Protein AF-A0A1J5P743-F1 (afdb_monomer_lite)

Radius of gyration: 12.79 Å; chains: 1; bounding box: 33×20×39 Å

Organi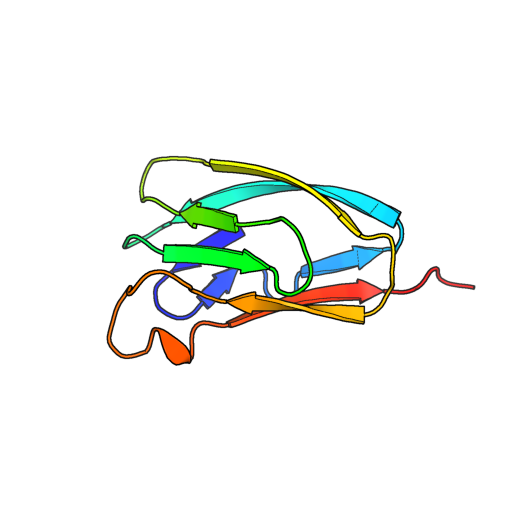sm: NCBI:txid410659

Foldseek 3Di:
DEDDVLEDPPFAAEDEAFDKDKDWAAYPPAKWWWDWPPDPDTDIHYHPDIDIDIDTRNDFDKIKTATPDDGDDCRRNRIGIYGHDYPDD

InterPro domains:
  IPR001505 Copper centre Cu(A) [PS00078] (30-78)
  IPR002429 Cytochrome c oxidase subunit II-like C-terminal [PF00116] (12-78)
  IPR002429 Cytochrome c oxidase subunit II-like C-terminal [PS50857] (1-89)
  IPR008972 Cupredoxin [G3DSA:2.60.40.420] (1-84)
  IPR008972 Cupredoxin [SSF49503] (5-84)
  IPR051403 NosZ/Cytochrome c oxidase subunit 2 [PTHR42838] (1-86)

Sequence (89 aa):
MLGRIWSWTPSPLKLPEGSTVNFYVTSADVLHGFEVQGTTINVTAIPGIVGKVTYTFAKPGVYHIICNEYCGIGHQAMLGEIDITGAKS

pLDDT: mean 94.39, std 7.94, range [50.47, 98.38]

Structure (mmCIF, N/CA/C/O backbone):
data_AF-A0A1J5P743-F1
#
_entry.id   AF-A0A1J5P743-F1
#
loop_
_atom_site.group_PDB
_atom_site.id
_atom_site.type_symbol
_atom_site.label_atom_id
_atom_site.label_alt_id
_atom_site.label_comp_id
_atom_site.label_asym_id
_atom_site.label_entity_id
_atom_site.label_seq_id
_atom_site.pdbx_PDB_ins_code
_atom_site.Cartn_x
_atom_site.Cartn_y
_atom_site.Cartn_z
_atom_site.occupancy
_atom_site.B_iso_or_equiv
_atom_site.auth_seq_id
_atom_site.auth_comp_id
_atom_site.auth_asym_id
_atom_site.auth_atom_id
_atom_site.pdbx_PDB_model_num
ATOM 1 N N . MET A 1 1 ? 5.204 -3.414 1.829 1.00 96.94 1 MET A N 1
ATOM 2 C CA . MET A 1 1 ? 4.683 -3.826 0.516 1.00 96.94 1 MET A CA 1
ATOM 3 C C . MET A 1 1 ? 5.812 -3.760 -0.481 1.00 96.94 1 MET A C 1
ATOM 5 O O . MET A 1 1 ? 6.499 -2.745 -0.540 1.00 96.94 1 MET A O 1
ATOM 9 N N . LEU A 1 2 ? 6.027 -4.843 -1.216 1.00 97.62 2 LEU A N 1
ATOM 10 C CA . LEU A 1 2 ? 6.990 -4.878 -2.309 1.00 97.62 2 LEU A CA 1
ATOM 11 C C . LEU A 1 2 ? 6.228 -4.894 -3.631 1.00 97.62 2 LEU A C 1
ATOM 13 O O . LEU A 1 2 ? 5.390 -5.776 -3.830 1.00 97.62 2 LEU A O 1
ATOM 17 N N . GLY A 1 3 ? 6.514 -3.917 -4.487 1.00 96.75 3 GLY A N 1
ATOM 18 C CA . GLY A 1 3 ? 6.033 -3.873 -5.861 1.00 96.75 3 GLY A CA 1
ATOM 19 C C . GLY A 1 3 ? 6.958 -4.661 -6.777 1.00 96.75 3 GLY A C 1
ATOM 20 O O . GLY A 1 3 ? 8.184 -4.537 -6.700 1.00 96.75 3 GLY A O 1
ATOM 21 N N . ARG A 1 4 ? 6.357 -5.483 -7.626 1.00 95.25 4 ARG A N 1
ATOM 22 C CA . ARG A 1 4 ? 6.970 -6.074 -8.813 1.00 95.25 4 ARG A CA 1
ATOM 23 C C . ARG A 1 4 ? 6.008 -5.881 -9.967 1.00 95.25 4 ARG A C 1
ATOM 25 O O . ARG A 1 4 ? 4.818 -5.662 -9.744 1.00 95.25 4 ARG A O 1
ATOM 32 N N . ILE A 1 5 ? 6.496 -6.000 -11.190 1.00 92.75 5 ILE A N 1
ATOM 33 C CA . ILE A 1 5 ? 5.663 -5.981 -12.385 1.00 92.75 5 ILE A CA 1
ATOM 34 C C . ILE A 1 5 ? 4.434 -6.886 -12.170 1.00 92.75 5 ILE A C 1
ATOM 36 O O . ILE A 1 5 ? 4.543 -8.081 -11.888 1.00 92.75 5 ILE A O 1
ATOM 40 N N . TRP A 1 6 ? 3.263 -6.244 -12.233 1.00 90.88 6 TRP A N 1
ATOM 41 C CA . TRP A 1 6 ? 1.923 -6.828 -12.114 1.00 90.88 6 TRP A CA 1
ATOM 42 C C . TRP A 1 6 ? 1.535 -7.410 -10.750 1.00 90.88 6 TRP A C 1
ATOM 44 O O . TRP A 1 6 ? 0.500 -8.064 -10.660 1.00 90.88 6 TRP A O 1
ATOM 54 N N . SER A 1 7 ? 2.299 -7.177 -9.677 1.00 95.06 7 SER A N 1
ATOM 55 C CA . SER A 1 7 ? 1.952 -7.739 -8.366 1.00 95.06 7 SER A CA 1
ATOM 56 C C . SER A 1 7 ? 2.424 -6.923 -7.162 1.00 95.06 7 SER A C 1
ATOM 58 O O . SER A 1 7 ? 3.488 -6.301 -7.158 1.00 95.06 7 SER A O 1
ATOM 60 N N . TRP A 1 8 ? 1.635 -7.001 -6.089 1.00 96.75 8 TRP A N 1
ATOM 61 C CA . TRP A 1 8 ? 1.999 -6.533 -4.755 1.00 96.75 8 TRP A CA 1
ATOM 62 C C . TRP A 1 8 ? 2.190 -7.718 -3.816 1.00 96.75 8 TRP A C 1
ATOM 64 O O . TRP A 1 8 ? 1.424 -8.678 -3.847 1.00 96.75 8 TRP A O 1
ATOM 74 N N . THR A 1 9 ? 3.210 -7.660 -2.960 1.00 97.00 9 THR A N 1
ATOM 75 C CA . THR A 1 9 ? 3.448 -8.687 -1.935 1.00 97.00 9 THR A CA 1
ATOM 76 C C . THR A 1 9 ? 3.527 -8.071 -0.532 1.00 97.00 9 THR A C 1
ATOM 78 O O . THR A 1 9 ? 4.253 -7.081 -0.341 1.00 97.00 9 THR A O 1
ATOM 81 N N . PRO A 1 10 ? 2.852 -8.668 0.471 1.00 96.06 10 PRO A N 1
ATOM 82 C CA . PRO A 1 10 ? 1.859 -9.752 0.351 1.00 96.06 10 PRO A CA 1
ATOM 83 C C . PRO A 1 10 ? 0.548 -9.288 -0.314 1.0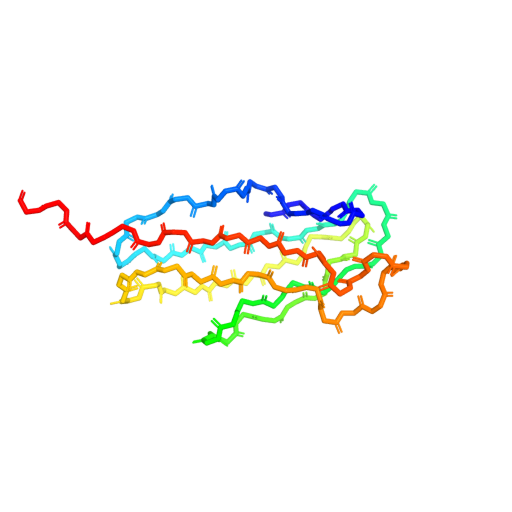0 96.06 10 PRO A C 1
ATOM 85 O O . PRO A 1 10 ? 0.226 -8.107 -0.259 1.00 96.06 10 PRO A O 1
ATOM 88 N N . SER A 1 11 ? -0.204 -10.214 -0.919 1.00 94.44 11 SER A N 1
ATOM 89 C CA . SER A 1 11 ? -1.574 -9.986 -1.403 1.00 94.44 11 SER A CA 1
ATOM 90 C C . SER A 1 11 ? -2.360 -11.315 -1.416 1.00 94.44 11 SER A C 1
ATOM 92 O O . SER A 1 11 ? -1.913 -12.244 -2.092 1.00 94.44 11 SER A O 1
ATOM 94 N N . PRO A 1 12 ? -3.485 -11.446 -0.682 1.00 95.25 12 PRO A N 1
ATOM 95 C CA . PRO A 1 12 ? -4.064 -10.428 0.192 1.00 95.25 12 PRO A CA 1
ATOM 96 C C . PRO A 1 12 ? -3.235 -10.214 1.471 1.00 95.25 12 PRO A C 1
ATOM 98 O O . PRO A 1 12 ? -2.725 -11.161 2.074 1.00 95.25 12 PRO A O 1
ATOM 101 N N . LEU A 1 13 ? -3.125 -8.962 1.916 1.00 96.75 13 LEU A N 1
ATOM 102 C CA . LEU A 1 13 ? -2.657 -8.607 3.256 1.00 96.75 13 LEU A CA 1
ATOM 103 C C . LEU A 1 13 ? -3.849 -8.638 4.220 1.00 96.75 13 LEU A C 1
ATOM 105 O O . LEU A 1 13 ? -4.739 -7.802 4.118 1.00 96.75 13 LEU A O 1
ATOM 109 N N . LYS A 1 14 ? -3.860 -9.577 5.168 1.00 96.94 14 LYS A N 1
ATOM 110 C CA . LYS A 1 14 ? -4.947 -9.707 6.151 1.00 96.94 14 LYS A CA 1
ATOM 111 C C . LYS A 1 14 ? -4.633 -8.959 7.436 1.00 96.94 14 LYS A C 1
ATOM 113 O O . LYS A 1 14 ? -3.563 -9.159 8.011 1.00 96.94 14 LYS A O 1
ATOM 118 N N . LEU A 1 15 ? -5.565 -8.133 7.897 1.00 96.38 15 LEU A N 1
ATOM 119 C CA . LEU A 1 15 ? -5.420 -7.328 9.110 1.00 96.38 15 LEU A CA 1
ATOM 120 C C . LEU A 1 15 ? -6.744 -7.293 9.884 1.00 96.38 15 LEU A C 1
ATOM 122 O O . LEU A 1 15 ? -7.804 -7.313 9.266 1.00 96.38 15 LEU A O 1
ATOM 126 N N . PRO A 1 16 ? -6.721 -7.204 11.221 1.00 96.69 16 PRO A N 1
ATOM 127 C CA . PRO A 1 16 ? -7.938 -6.964 11.982 1.00 96.69 16 PRO A CA 1
ATOM 128 C C . PRO A 1 16 ? -8.429 -5.520 11.814 1.00 96.69 16 PRO A C 1
ATOM 130 O O . PRO A 1 16 ? -7.632 -4.587 11.667 1.00 96.69 16 PRO A O 1
ATOM 133 N N . GLU A 1 17 ? -9.744 -5.336 11.889 1.00 96.75 17 GLU A N 1
ATOM 134 C CA . GLU A 1 17 ? -10.386 -4.029 12.040 1.00 96.75 17 GLU A CA 1
ATOM 135 C C . GLU A 1 17 ? -9.733 -3.198 13.158 1.00 96.75 17 GLU A C 1
ATOM 137 O O . GLU A 1 17 ? -9.340 -3.715 14.205 1.00 96.75 17 GLU A O 1
ATOM 142 N N . GLY A 1 18 ? -9.584 -1.895 12.918 1.00 96.38 18 GLY A N 1
ATOM 143 C CA . GLY A 1 18 ? -8.953 -0.958 13.846 1.00 96.38 18 GLY A CA 1
ATOM 144 C C . GLY A 1 18 ? -7.423 -0.939 13.786 1.00 96.38 18 GLY A C 1
ATOM 145 O O . GLY A 1 18 ? -6.798 -0.153 14.497 1.00 96.38 18 GLY A O 1
ATOM 146 N N . SER A 1 19 ? -6.796 -1.753 12.930 1.00 96.56 19 SER A N 1
ATOM 147 C CA . SER A 1 19 ? -5.338 -1.761 12.777 1.00 96.56 19 SER A CA 1
ATOM 148 C C . SER A 1 19 ? -4.809 -0.426 12.254 1.00 96.56 19 SER A C 1
ATOM 150 O O . SER A 1 19 ? -5.173 0.012 11.160 1.00 96.56 19 SER A O 1
ATOM 152 N N . THR A 1 20 ? -3.870 0.168 12.992 1.00 98.06 20 THR A N 1
ATOM 153 C CA . THR A 1 20 ? -2.998 1.240 12.493 1.00 98.06 20 THR A CA 1
ATOM 154 C C . THR A 1 20 ? -1.742 0.618 11.900 1.00 98.06 20 THR A C 1
ATOM 156 O O . THR A 1 20 ? -0.934 0.026 12.615 1.00 98.06 20 THR A O 1
ATOM 159 N N . VAL A 1 21 ? -1.566 0.757 10.589 1.00 97.88 21 VAL A N 1
ATOM 160 C CA . VAL A 1 21 ? -0.484 0.118 9.838 1.00 97.88 21 VAL A CA 1
ATOM 161 C C . VAL A 1 21 ? 0.490 1.159 9.319 1.00 97.88 21 VAL A C 1
ATOM 163 O O . VAL A 1 21 ? 0.104 2.132 8.678 1.00 97.88 21 VAL A O 1
ATOM 166 N N . ASN A 1 22 ? 1.774 0.921 9.578 1.00 98.12 22 ASN A N 1
ATOM 167 C CA . ASN A 1 22 ? 2.874 1.632 8.941 1.00 98.12 22 ASN A CA 1
ATOM 168 C C . ASN A 1 22 ? 3.306 0.841 7.703 1.00 98.12 22 ASN A C 1
ATOM 170 O O . ASN A 1 22 ? 4.021 -0.156 7.814 1.00 98.12 22 ASN A O 1
ATOM 174 N N . PHE A 1 23 ? 2.872 1.272 6.525 1.00 98.06 23 PHE A N 1
ATOM 175 C CA . PHE A 1 23 ? 3.322 0.694 5.269 1.00 98.06 23 PHE A CA 1
ATOM 176 C C . PHE A 1 23 ? 4.696 1.244 4.913 1.00 98.06 23 PHE A C 1
ATOM 178 O O . PHE A 1 23 ? 4.879 2.451 4.780 1.00 98.06 23 PHE A O 1
ATOM 185 N N . TYR A 1 24 ? 5.640 0.333 4.712 1.00 98.19 24 TYR A N 1
ATOM 186 C CA . TYR A 1 24 ? 6.912 0.604 4.054 1.00 98.19 24 TYR A CA 1
ATOM 187 C C . TYR A 1 24 ? 6.820 0.051 2.639 1.00 98.19 24 TYR A C 1
ATOM 189 O O . TYR A 1 24 ? 6.523 -1.136 2.468 1.00 98.19 24 TYR A O 1
ATOM 197 N N . VAL A 1 25 ? 7.001 0.901 1.636 1.00 98.19 25 VAL A N 1
ATOM 198 C CA . VAL A 1 25 ? 6.726 0.576 0.235 1.00 98.19 25 VAL A CA 1
ATOM 199 C C . VAL A 1 25 ? 7.973 0.826 -0.599 1.00 98.19 25 VAL A C 1
ATOM 201 O O . VAL A 1 25 ? 8.597 1.878 -0.498 1.00 98.19 25 VAL A O 1
ATOM 204 N N . THR A 1 26 ? 8.344 -0.151 -1.416 1.00 98.25 26 THR A N 1
ATOM 205 C CA . THR A 1 26 ? 9.437 -0.038 -2.386 1.00 98.25 26 THR A CA 1
ATOM 206 C C . THR A 1 26 ? 9.151 -0.943 -3.582 1.00 98.25 26 THR A C 1
ATOM 208 O O . THR A 1 26 ? 8.174 -1.699 -3.574 1.00 98.25 26 THR A O 1
ATOM 211 N N . SER A 1 27 ? 10.000 -0.872 -4.601 1.00 98.06 27 SER A N 1
ATOM 212 C CA . SER A 1 27 ? 9.925 -1.718 -5.788 1.00 98.06 27 SER A CA 1
ATOM 213 C C . SER A 1 27 ? 11.175 -2.582 -5.945 1.00 98.06 27 SER A C 1
ATOM 215 O O . SER A 1 27 ? 12.272 -2.172 -5.567 1.00 98.06 27 SER A O 1
ATOM 217 N N . ALA A 1 28 ? 11.008 -3.780 -6.507 1.00 97.62 28 ALA A N 1
ATOM 218 C CA . ALA A 1 28 ? 12.118 -4.663 -6.854 1.00 97.62 28 ALA A CA 1
ATOM 219 C C . ALA A 1 28 ? 12.604 -4.512 -8.307 1.00 97.62 28 ALA A C 1
ATOM 221 O O . ALA A 1 28 ? 13.638 -5.089 -8.635 1.00 97.6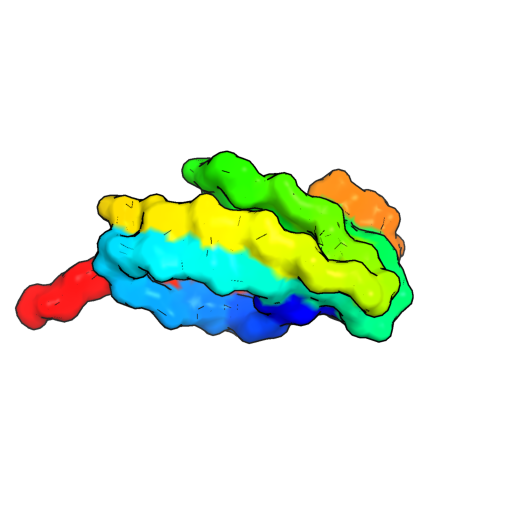2 28 ALA A O 1
ATOM 222 N N . ASP A 1 29 ? 11.869 -3.810 -9.177 1.00 95.50 29 ASP A N 1
ATOM 223 C CA . ASP A 1 29 ? 12.153 -3.767 -10.619 1.00 95.50 29 ASP A CA 1
ATOM 224 C C . ASP A 1 29 ? 12.030 -2.364 -11.235 1.00 95.50 29 ASP A C 1
ATOM 226 O O . ASP A 1 29 ? 13.039 -1.776 -11.619 1.00 95.50 29 ASP A O 1
ATOM 230 N N . VAL A 1 30 ? 10.822 -1.811 -11.321 1.00 95.69 30 VAL A N 1
ATOM 231 C CA . VAL A 1 30 ? 10.515 -0.524 -11.966 1.00 95.69 30 VAL A CA 1
ATOM 232 C C . VAL A 1 30 ? 9.698 0.373 -11.043 1.00 95.69 30 VAL A C 1
ATOM 234 O O . VAL A 1 30 ? 9.284 -0.036 -9.964 1.00 95.69 30 VAL A O 1
ATOM 237 N N . LEU A 1 31 ? 9.469 1.620 -11.435 1.00 96.06 31 LEU A N 1
ATOM 238 C CA . LEU A 1 31 ? 8.583 2.503 -10.684 1.00 96.06 31 LEU A CA 1
ATOM 239 C C . LEU A 1 31 ? 7.138 1.978 -10.737 1.00 96.06 31 LEU A C 1
ATOM 241 O O . LEU A 1 31 ? 6.644 1.642 -11.811 1.00 96.06 31 LEU A O 1
ATOM 245 N N . HIS A 1 32 ? 6.470 1.943 -9.582 1.00 97.50 32 HIS A N 1
ATOM 246 C CA . HIS A 1 32 ? 5.041 1.632 -9.465 1.00 97.50 32 HIS A CA 1
ATOM 247 C C . HIS A 1 32 ? 4.329 2.684 -8.622 1.00 97.50 32 HIS A C 1
ATOM 249 O O . HIS A 1 32 ? 4.935 3.344 -7.777 1.00 97.50 32 HIS A O 1
ATOM 255 N N . GLY A 1 33 ? 3.021 2.782 -8.801 1.00 96.50 33 GLY A N 1
ATOM 256 C CA . GLY A 1 33 ? 2.145 3.557 -7.937 1.00 96.50 33 GLY A CA 1
ATOM 257 C C . GLY A 1 33 ? 1.520 2.669 -6.869 1.00 96.50 33 GLY A C 1
ATOM 258 O O . GLY A 1 33 ? 0.991 1.620 -7.205 1.00 96.50 33 GLY A O 1
ATOM 259 N N . PHE A 1 34 ? 1.586 3.035 -5.592 1.00 97.75 34 PHE A N 1
ATOM 260 C CA . PHE A 1 34 ? 0.912 2.317 -4.509 1.00 97.75 34 PHE A CA 1
ATOM 261 C C . PHE A 1 34 ? -0.239 3.170 -3.983 1.00 97.75 34 PHE A C 1
ATOM 263 O O . PHE A 1 34 ? -0.061 4.004 -3.090 1.00 97.75 34 PHE A O 1
ATOM 270 N N . GLU A 1 35 ? -1.422 2.955 -4.551 1.00 98.00 35 GLU A N 1
ATOM 271 C CA . GLU A 1 35 ? -2.665 3.585 -4.117 1.00 98.00 35 GLU A CA 1
ATOM 272 C C . GLU A 1 35 ? -3.596 2.538 -3.516 1.00 98.00 35 GLU A C 1
ATOM 274 O O . GLU A 1 35 ? -3.816 1.491 -4.119 1.00 98.00 35 GLU A O 1
ATOM 279 N N . VAL A 1 36 ? -4.165 2.825 -2.343 1.00 98.06 36 VAL A N 1
ATOM 280 C CA . VAL A 1 36 ? -5.217 1.989 -1.747 1.00 98.06 36 VAL A CA 1
ATOM 281 C C . VAL A 1 36 ? -6.552 2.710 -1.886 1.00 98.06 36 VAL A C 1
ATOM 283 O O . VAL A 1 36 ? -6.780 3.743 -1.248 1.00 98.06 36 VAL A O 1
ATOM 286 N N . GLN A 1 37 ? -7.444 2.157 -2.705 1.00 97.25 37 GLN A N 1
ATOM 287 C CA . GLN A 1 37 ? -8.723 2.783 -3.037 1.00 97.25 37 GLN A CA 1
ATOM 288 C C . GLN A 1 37 ? -9.584 3.034 -1.792 1.00 97.25 37 GLN A C 1
ATOM 290 O O . GLN A 1 37 ? -9.670 2.201 -0.890 1.00 97.25 37 GLN A O 1
ATOM 295 N N . GLY A 1 38 ? -10.244 4.195 -1.747 1.00 95.88 38 GLY A N 1
ATOM 296 C CA . GLY A 1 38 ? -11.091 4.591 -0.615 1.00 95.88 38 GLY A CA 1
ATOM 297 C C . GLY A 1 38 ? -10.320 5.037 0.635 1.00 95.88 38 GLY A C 1
ATOM 298 O O . GLY A 1 38 ? -10.927 5.227 1.688 1.00 95.88 38 GLY A O 1
ATOM 299 N N . THR A 1 39 ? -9.000 5.223 0.532 1.00 97.56 39 THR A N 1
ATOM 300 C CA . THR A 1 39 ? -8.138 5.729 1.611 1.00 97.56 39 THR A CA 1
ATOM 301 C C . THR A 1 39 ? -7.337 6.951 1.148 1.00 97.56 39 THR A C 1
ATOM 303 O O . THR A 1 39 ? -7.433 7.373 -0.001 1.00 97.56 39 THR A O 1
ATOM 306 N N . THR A 1 40 ? -6.522 7.526 2.036 1.00 97.31 40 THR A N 1
ATOM 307 C CA . THR A 1 40 ? -5.554 8.584 1.691 1.00 97.31 40 THR A CA 1
ATOM 308 C C . THR A 1 40 ? -4.176 8.033 1.316 1.00 97.31 40 THR A C 1
ATOM 310 O O . THR A 1 40 ? -3.227 8.798 1.163 1.00 97.31 40 THR A O 1
ATOM 313 N N . ILE A 1 41 ? -4.023 6.709 1.240 1.00 98.31 41 ILE A N 1
ATOM 314 C CA . ILE A 1 41 ? -2.748 6.072 0.928 1.00 98.31 41 ILE A CA 1
ATOM 315 C C . ILE A 1 41 ? -2.487 6.214 -0.569 1.00 98.31 41 ILE A C 1
ATOM 317 O O . ILE A 1 41 ? -3.148 5.576 -1.386 1.00 98.31 41 ILE A O 1
ATOM 321 N N . ASN A 1 42 ? -1.489 7.023 -0.903 1.00 97.56 42 ASN A N 1
ATOM 322 C CA . ASN A 1 42 ? -0.973 7.178 -2.253 1.00 97.56 42 ASN A CA 1
ATOM 323 C C . ASN A 1 42 ? 0.525 7.498 -2.153 1.00 97.56 42 ASN A C 1
ATOM 325 O O . ASN A 1 42 ? 0.900 8.556 -1.645 1.00 97.56 42 ASN A O 1
ATOM 329 N N . VAL A 1 43 ? 1.381 6.553 -2.543 1.00 96.38 43 VAL A N 1
ATOM 330 C CA . VAL A 1 43 ? 2.840 6.739 -2.560 1.00 96.38 43 VAL A CA 1
ATOM 331 C C . VAL A 1 43 ? 3.456 6.084 -3.788 1.00 96.38 43 VAL A C 1
ATOM 333 O O . VAL A 1 43 ? 3.032 5.016 -4.221 1.00 96.38 43 VAL A O 1
ATOM 336 N N . THR A 1 44 ? 4.516 6.681 -4.317 1.00 96.81 44 THR A N 1
ATOM 337 C CA . THR A 1 44 ? 5.297 6.086 -5.404 1.00 96.81 44 THR A CA 1
ATOM 338 C C . THR A 1 44 ? 6.294 5.066 -4.849 1.00 96.81 44 THR A C 1
ATOM 340 O O . THR A 1 44 ? 7.076 5.366 -3.945 1.00 96.81 44 THR A O 1
ATOM 343 N N . ALA A 1 45 ? 6.297 3.855 -5.404 1.00 97.38 45 ALA A N 1
ATOM 344 C CA . ALA A 1 45 ? 7.260 2.804 -5.103 1.00 97.38 45 ALA A CA 1
ATOM 345 C C . ALA A 1 45 ? 8.426 2.868 -6.099 1.00 97.38 45 ALA A C 1
ATOM 347 O O . ALA A 1 45 ? 8.264 2.557 -7.278 1.00 97.38 45 ALA A O 1
ATOM 348 N N . ILE A 1 46 ? 9.609 3.259 -5.622 1.00 97.06 46 ILE A N 1
ATOM 349 C CA . ILE A 1 46 ? 10.803 3.458 -6.454 1.00 97.06 46 ILE A CA 1
ATOM 350 C C . ILE A 1 46 ? 11.865 2.419 -6.059 1.00 97.06 46 ILE A C 1
ATOM 352 O O . ILE A 1 46 ? 12.108 2.248 -4.859 1.00 97.06 46 ILE A O 1
ATOM 356 N N . PRO A 1 47 ? 12.516 1.727 -7.014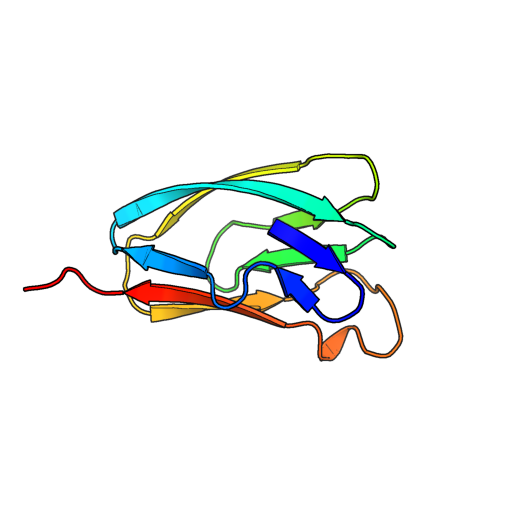 1.00 97.75 47 PRO A N 1
ATOM 357 C CA . PRO A 1 47 ? 13.604 0.808 -6.697 1.00 97.75 47 PRO A CA 1
ATOM 358 C C . PRO A 1 47 ? 14.713 1.479 -5.876 1.00 97.75 47 PRO A C 1
ATOM 360 O O . PRO A 1 47 ? 15.202 2.551 -6.225 1.00 97.75 47 PRO A O 1
ATOM 363 N N . GLY A 1 48 ? 15.097 0.852 -4.761 1.00 96.94 48 GLY A N 1
ATOM 364 C CA . GLY A 1 48 ? 16.147 1.354 -3.866 1.00 96.94 48 GLY A CA 1
ATOM 365 C C . GLY A 1 48 ? 15.716 2.455 -2.886 1.00 96.94 48 GLY A C 1
ATOM 366 O O . GLY A 1 48 ? 16.513 2.833 -2.030 1.00 96.94 48 GLY A O 1
ATOM 367 N N . ILE A 1 49 ? 14.469 2.938 -2.951 1.00 97.69 49 ILE A N 1
ATOM 368 C CA . ILE A 1 49 ? 13.914 3.926 -2.012 1.00 97.69 49 ILE A CA 1
ATOM 369 C C . ILE A 1 49 ? 12.744 3.300 -1.255 1.00 97.69 49 ILE A C 1
ATOM 371 O O . ILE A 1 49 ? 11.862 2.678 -1.849 1.00 97.69 49 ILE A O 1
ATOM 375 N N . VAL A 1 50 ? 12.717 3.482 0.067 1.00 97.81 50 VAL A N 1
ATOM 376 C CA . VAL A 1 50 ? 11.614 3.023 0.920 1.00 97.81 50 VAL A CA 1
ATOM 377 C C . VAL A 1 50 ? 10.736 4.211 1.298 1.00 97.81 50 VAL A C 1
ATOM 379 O O . VAL A 1 50 ? 11.104 5.024 2.143 1.00 97.81 50 VAL A O 1
ATOM 382 N N . GLY A 1 51 ? 9.557 4.294 0.684 1.00 96.56 51 GLY A N 1
ATOM 383 C CA . GLY A 1 51 ? 8.496 5.204 1.107 1.00 96.56 51 GLY A CA 1
ATOM 384 C C . GLY A 1 51 ? 7.812 4.695 2.376 1.00 96.56 51 GLY A C 1
ATOM 385 O O . GLY A 1 51 ? 7.731 3.486 2.602 1.00 96.56 51 GLY A O 1
ATOM 386 N N . LYS A 1 52 ? 7.302 5.610 3.206 1.00 97.44 52 LYS A N 1
ATOM 387 C CA . LYS A 1 52 ? 6.530 5.280 4.411 1.00 97.44 52 LYS A CA 1
ATOM 388 C C . LYS A 1 52 ? 5.200 6.026 4.411 1.00 97.44 52 LYS A C 1
ATOM 390 O O . LYS A 1 52 ? 5.179 7.234 4.207 1.00 97.44 52 LYS A O 1
ATOM 395 N N . VAL A 1 53 ? 4.116 5.318 4.711 1.00 97.75 53 VAL A N 1
ATOM 396 C CA . VAL A 1 53 ? 2.779 5.894 4.907 1.00 97.75 53 VAL A CA 1
ATOM 397 C C . VAL A 1 53 ? 2.054 5.157 6.028 1.00 97.75 53 VAL A C 1
ATOM 399 O O . VAL A 1 53 ? 2.170 3.940 6.156 1.00 97.75 53 VAL A O 1
ATOM 402 N N . THR A 1 54 ? 1.330 5.895 6.866 1.00 98.31 54 THR A N 1
ATOM 403 C CA . THR A 1 54 ? 0.592 5.341 8.008 1.00 98.31 54 THR A CA 1
ATOM 404 C C . THR A 1 54 ? -0.901 5.535 7.796 1.00 98.31 54 THR A C 1
ATOM 406 O O . THR A 1 54 ? -1.328 6.620 7.407 1.00 98.31 54 THR A O 1
ATOM 409 N N . TYR A 1 55 ? -1.694 4.499 8.062 1.00 98.38 55 TYR A N 1
ATOM 410 C CA . TYR A 1 55 ? -3.150 4.557 7.945 1.00 98.38 55 TYR A CA 1
ATOM 411 C C . TYR A 1 55 ? -3.833 3.637 8.960 1.00 98.38 55 TYR A C 1
ATOM 413 O O . TYR A 1 55 ? -3.282 2.596 9.320 1.00 98.38 55 TYR A O 1
ATOM 421 N N . THR A 1 56 ? -5.037 4.009 9.394 1.00 98.19 56 THR A N 1
ATOM 422 C CA . THR A 1 56 ? -5.868 3.215 10.308 1.00 98.19 56 THR A CA 1
ATOM 423 C C . THR A 1 56 ? -7.102 2.697 9.579 1.00 98.19 56 THR A C 1
ATOM 425 O O . THR A 1 56 ? -7.928 3.481 9.115 1.00 98.19 56 THR A O 1
ATOM 428 N N . PHE A 1 57 ? -7.259 1.375 9.512 1.00 97.50 57 PHE A N 1
ATOM 429 C CA . PHE A 1 57 ? -8.404 0.734 8.862 1.00 97.50 57 PHE A CA 1
ATOM 430 C C . PHE A 1 57 ? -9.572 0.573 9.834 1.00 97.50 57 PHE A C 1
ATOM 432 O O . PHE A 1 57 ? -9.691 -0.433 10.527 1.00 97.50 57 PHE A O 1
ATOM 439 N N . ALA A 1 58 ? -10.439 1.583 9.897 1.00 95.44 58 ALA A N 1
ATOM 440 C CA . ALA A 1 58 ? -11.553 1.627 10.847 1.00 95.44 58 ALA A CA 1
ATOM 441 C C . ALA A 1 58 ? -12.806 0.843 10.418 1.00 95.44 58 ALA A C 1
ATOM 443 O O . ALA A 1 58 ? -13.756 0.780 11.188 1.00 95.44 58 ALA A O 1
ATOM 444 N N . LYS A 1 59 ? -12.856 0.317 9.188 1.00 95.06 59 LYS A N 1
ATOM 445 C CA . LYS A 1 59 ? -14.012 -0.425 8.672 1.00 95.06 59 LYS A CA 1
ATOM 446 C C . LYS A 1 59 ? -13.556 -1.768 8.103 1.00 95.06 59 LYS A C 1
ATOM 448 O O . LYS A 1 59 ? -12.543 -1.790 7.401 1.00 95.06 59 LYS A O 1
ATOM 453 N N . PRO A 1 60 ? -14.284 -2.865 8.372 1.00 96.31 60 PRO A N 1
ATOM 454 C CA . PRO A 1 60 ? -14.009 -4.145 7.743 1.00 96.31 60 PRO A CA 1
ATOM 455 C C . PRO A 1 60 ? -14.349 -4.102 6.252 1.00 96.31 60 PRO A C 1
ATOM 457 O O . PRO A 1 60 ? -15.207 -3.331 5.814 1.00 96.31 60 PRO A O 1
ATOM 460 N N . GLY A 1 61 ? -13.687 -4.959 5.480 1.00 96.06 61 GLY A N 1
ATOM 461 C CA . GLY A 1 61 ? -13.881 -5.066 4.038 1.00 96.06 61 GLY A CA 1
ATOM 462 C C . GLY A 1 61 ? -12.584 -5.302 3.274 1.00 96.06 61 GLY A C 1
ATOM 463 O O . GLY A 1 61 ? -11.492 -5.303 3.842 1.00 96.06 61 GLY A O 1
ATOM 464 N N . VAL A 1 62 ? -12.726 -5.490 1.963 1.00 97.44 62 VAL A N 1
ATOM 465 C CA . VAL A 1 62 ? -11.598 -5.643 1.042 1.00 97.44 62 VAL A CA 1
ATOM 466 C C . VAL A 1 62 ? -11.286 -4.294 0.408 1.00 97.44 62 VAL A C 1
ATOM 468 O O . VAL A 1 62 ? -12.138 -3.683 -0.238 1.00 97.44 62 VAL A O 1
ATOM 471 N N . TYR A 1 63 ? -10.053 -3.840 0.596 1.00 97.94 63 TYR A N 1
ATOM 472 C CA . TYR A 1 63 ? -9.503 -2.650 -0.036 1.00 97.94 63 TYR A CA 1
ATOM 473 C C . TYR A 1 63 ? -8.567 -3.074 -1.162 1.00 97.94 63 TYR A C 1
ATOM 475 O O . TYR A 1 63 ? -7.682 -3.907 -0.958 1.00 97.94 63 TYR A O 1
ATOM 483 N N . HIS A 1 64 ? -8.730 -2.478 -2.340 1.00 97.69 64 HIS A N 1
ATOM 484 C CA . HIS A 1 64 ? -7.876 -2.773 -3.485 1.00 97.69 64 HIS A CA 1
ATOM 485 C C . HIS A 1 64 ? -6.682 -1.826 -3.527 1.00 97.69 64 HIS A C 1
ATOM 487 O O . HIS A 1 64 ? -6.821 -0.609 -3.386 1.00 97.69 64 HIS A O 1
ATOM 493 N N . ILE A 1 65 ? -5.512 -2.408 -3.756 1.00 97.81 65 ILE A N 1
ATOM 494 C CA . ILE A 1 65 ? -4.294 -1.703 -4.122 1.00 97.81 65 ILE A CA 1
ATOM 495 C C . ILE A 1 65 ? -4.264 -1.640 -5.646 1.00 97.81 65 ILE A C 1
ATOM 497 O O . ILE A 1 65 ? -4.321 -2.685 -6.295 1.00 97.81 65 ILE A O 1
ATOM 501 N N . ILE A 1 66 ? -4.143 -0.443 -6.211 1.00 96.25 66 ILE A N 1
ATOM 502 C CA . ILE A 1 66 ? -3.990 -0.245 -7.653 1.00 96.25 66 ILE A CA 1
ATOM 503 C C . ILE A 1 66 ? -2.632 0.371 -7.962 1.00 96.25 66 ILE A C 1
ATOM 505 O O . ILE A 1 66 ? -2.093 1.157 -7.178 1.00 96.25 66 ILE A O 1
ATOM 509 N N . CYS A 1 67 ? -2.092 0.022 -9.127 1.00 94.06 67 CYS A N 1
ATOM 510 C CA . CYS A 1 67 ? -0.989 0.764 -9.710 1.00 94.06 67 CYS A CA 1
ATOM 511 C C . CYS A 1 67 ? -1.542 1.986 -10.446 1.00 94.06 67 CYS A C 1
ATOM 513 O O . CYS A 1 67 ? -2.262 1.821 -11.425 1.00 94.06 67 CYS A O 1
ATOM 515 N N . ASN A 1 68 ? -1.223 3.196 -9.981 1.00 91.19 68 ASN A N 1
ATOM 516 C CA . ASN A 1 68 ? -1.645 4.456 -10.613 1.00 91.19 68 ASN A CA 1
ATOM 517 C C . ASN A 1 68 ? -0.523 5.154 -11.411 1.00 91.19 68 ASN A C 1
ATOM 519 O O . ASN A 1 68 ? -0.744 6.222 -11.970 1.00 91.19 68 ASN A O 1
ATOM 523 N N . GLU A 1 69 ? 0.651 4.523 -11.518 1.00 88.88 69 GLU A N 1
ATOM 524 C CA . GLU A 1 69 ? 1.783 4.972 -12.336 1.00 88.88 69 GLU A CA 1
ATOM 525 C C . GLU A 1 69 ? 2.105 3.944 -13.421 1.00 88.88 69 GLU A C 1
ATOM 527 O O . GLU A 1 69 ? 2.284 2.763 -13.109 1.00 88.88 69 GLU A O 1
ATOM 532 N N . TYR A 1 70 ? 2.198 4.366 -14.687 1.00 89.44 70 TYR A N 1
ATOM 533 C CA . TYR A 1 70 ? 2.415 3.441 -15.802 1.00 89.44 70 TYR A CA 1
ATOM 534 C C . TYR A 1 70 ? 3.744 2.685 -15.655 1.00 89.44 70 TYR A C 1
ATOM 536 O O . TYR A 1 70 ? 4.823 3.237 -15.863 1.00 89.44 70 TYR A O 1
ATOM 544 N N . CYS A 1 71 ? 3.649 1.393 -15.338 1.00 87.81 71 CYS A N 1
ATOM 545 C CA . CYS A 1 71 ? 4.796 0.527 -15.064 1.00 87.81 71 CYS A CA 1
ATOM 546 C C . CYS A 1 71 ? 5.046 -0.542 -16.146 1.00 87.81 71 CYS A C 1
ATOM 548 O O . CYS A 1 71 ? 6.023 -1.287 -16.072 1.00 87.81 71 CYS A O 1
ATOM 550 N N . GLY A 1 72 ? 4.176 -0.634 -17.162 1.00 90.50 72 GLY A N 1
ATOM 551 C CA . GLY A 1 72 ? 4.298 -1.578 -18.279 1.00 90.50 72 GLY A CA 1
ATOM 552 C C . GLY A 1 72 ? 2.952 -2.016 -18.867 1.00 90.50 72 GLY A C 1
ATOM 553 O O . GLY A 1 72 ? 1.895 -1.578 -18.430 1.00 90.50 72 GLY A O 1
ATOM 554 N N . ILE A 1 73 ? 2.971 -2.925 -19.848 1.00 90.19 73 ILE A N 1
ATOM 555 C CA . ILE A 1 73 ? 1.769 -3.317 -20.616 1.00 90.19 73 ILE A CA 1
ATOM 556 C C . ILE A 1 73 ? 0.628 -3.890 -19.756 1.00 90.19 73 ILE A C 1
ATOM 558 O O . ILE A 1 73 ? -0.538 -3.616 -20.011 1.00 90.19 73 ILE A O 1
ATOM 562 N N . GLY A 1 74 ? 0.954 -4.650 -18.708 1.00 88.06 74 GLY A N 1
ATOM 563 C CA . GLY A 1 74 ? -0.026 -5.192 -17.758 1.00 88.06 74 GLY A CA 1
ATOM 564 C C . GLY A 1 74 ? -0.373 -4.251 -16.599 1.00 88.06 74 GLY A C 1
ATOM 565 O O . GLY A 1 74 ? -0.950 -4.701 -15.616 1.00 88.06 74 GLY A O 1
ATOM 566 N N . HIS A 1 75 ? -0.010 -2.966 -16.679 1.00 89.25 75 HIS A N 1
ATOM 567 C CA . HIS A 1 75 ? -0.207 -1.976 -15.614 1.00 89.25 75 HIS A CA 1
ATOM 568 C C . HIS A 1 75 ? -1.650 -1.935 -15.084 1.00 89.25 75 HIS A C 1
ATOM 570 O O . HIS A 1 75 ? -1.856 -1.957 -13.875 1.00 89.25 75 HIS A O 1
ATOM 576 N N . GLN A 1 76 ? -2.649 -1.975 -15.970 1.00 88.56 76 GLN A N 1
ATOM 577 C CA . GLN A 1 76 ? -4.066 -1.919 -15.581 1.00 88.56 76 GLN A CA 1
ATOM 578 C C . GLN A 1 76 ? -4.546 -3.152 -14.799 1.00 88.56 76 GLN A C 1
ATOM 580 O O . GLN A 1 76 ? -5.552 -3.079 -14.100 1.00 88.56 76 GLN A O 1
ATOM 585 N N . ALA A 1 77 ? -3.842 -4.280 -14.918 1.00 91.00 77 ALA A N 1
ATOM 586 C CA . ALA A 1 77 ? -4.159 -5.522 -14.215 1.00 91.00 77 ALA A CA 1
ATOM 587 C C . ALA A 1 77 ? -3.340 -5.698 -12.923 1.00 91.00 77 ALA A C 1
ATOM 589 O O . ALA A 1 77 ? -3.488 -6.706 -12.234 1.00 91.00 77 ALA A O 1
ATOM 590 N N . MET A 1 78 ? -2.467 -4.741 -12.588 1.00 95.00 78 MET A N 1
ATOM 591 C CA . MET A 1 78 ? -1.642 -4.789 -11.385 1.00 95.00 78 MET A CA 1
ATOM 592 C C . MET A 1 78 ? -2.468 -4.418 -10.152 1.00 95.00 78 MET A C 1
ATOM 594 O O . MET A 1 78 ? -2.579 -3.246 -9.785 1.00 95.00 78 MET A O 1
ATOM 598 N N . LEU A 1 79 ? -3.026 -5.443 -9.512 1.00 94.50 79 LEU A N 1
ATOM 599 C CA . LEU A 1 79 ? -3.883 -5.315 -8.340 1.00 94.50 79 LEU A CA 1
ATOM 600 C C . LEU A 1 79 ? -3.264 -6.001 -7.120 1.00 94.50 79 LEU A C 1
ATOM 602 O O . LEU A 1 79 ? -2.497 -6.959 -7.225 1.00 94.50 79 LEU A O 1
ATOM 606 N N . GLY A 1 80 ? -3.615 -5.500 -5.944 1.00 96.56 80 GLY A N 1
ATOM 607 C CA . GLY A 1 80 ? -3.400 -6.175 -4.672 1.00 96.56 80 GLY A CA 1
ATOM 608 C C . GLY A 1 80 ? -4.614 -6.007 -3.771 1.00 96.56 80 GLY A C 1
ATOM 609 O O . GLY A 1 80 ? -5.472 -5.167 -4.029 1.00 96.56 80 GLY A O 1
ATOM 610 N N . GLU A 1 81 ? -4.680 -6.785 -2.702 1.00 97.75 81 GLU A N 1
ATOM 611 C CA . GLU A 1 81 ? -5.797 -6.746 -1.761 1.00 97.75 81 GLU A CA 1
ATOM 612 C C . GLU A 1 81 ? -5.307 -6.560 -0.330 1.00 97.75 81 GLU A C 1
ATOM 614 O O . GLU A 1 81 ? -4.298 -7.133 0.094 1.00 97.75 81 GLU A O 1
ATOM 619 N N . ILE A 1 82 ? -6.058 -5.772 0.430 1.00 97.88 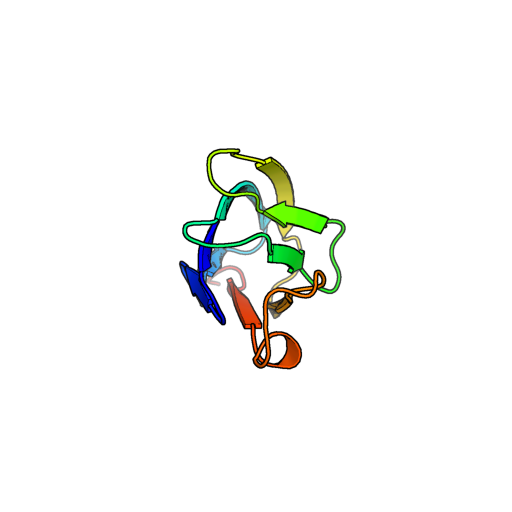82 ILE A N 1
ATOM 620 C CA . ILE A 1 82 ? -5.965 -5.686 1.881 1.00 97.88 82 ILE A CA 1
ATOM 621 C C . ILE A 1 82 ? -7.326 -6.109 2.428 1.00 97.88 82 ILE A C 1
ATOM 623 O O . ILE A 1 82 ? -8.328 -5.430 2.213 1.00 97.88 82 ILE A O 1
ATOM 627 N N . ASP A 1 83 ? -7.356 -7.244 3.113 1.00 97.75 83 ASP A N 1
ATOM 628 C CA . ASP A 1 83 ? -8.557 -7.83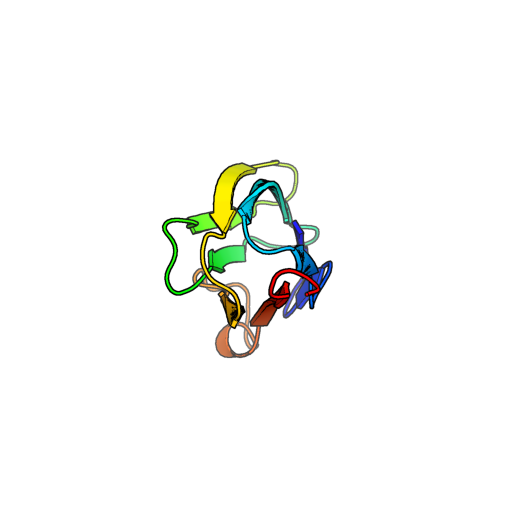0 3.702 1.00 97.75 83 ASP A CA 1
ATOM 629 C C . ASP A 1 83 ? -8.603 -7.459 5.187 1.00 97.75 83 ASP A C 1
ATOM 631 O O . ASP A 1 83 ? -7.824 -7.968 6.004 1.00 97.75 83 ASP A O 1
ATOM 635 N N . ILE A 1 84 ? -9.486 -6.515 5.518 1.00 97.31 84 ILE A N 1
ATOM 636 C CA . ILE A 1 84 ? -9.739 -6.094 6.891 1.00 97.31 84 ILE A CA 1
ATOM 637 C C . ILE A 1 84 ? -10.828 -6.988 7.464 1.00 97.31 84 ILE A C 1
ATOM 639 O O . ILE A 1 84 ? -12.025 -6.778 7.241 1.00 97.31 84 ILE A O 1
ATOM 643 N N . THR A 1 85 ? -10.400 -7.987 8.229 1.00 93.62 85 THR A N 1
ATOM 644 C CA . THR A 1 85 ? -11.310 -8.908 8.899 1.00 93.62 85 THR A CA 1
ATOM 645 C C . THR A 1 85 ? -11.998 -8.179 10.048 1.00 93.62 85 THR A C 1
ATOM 647 O O . THR A 1 85 ? -11.313 -7.582 10.886 1.00 93.62 85 THR A O 1
ATOM 650 N N . GLY A 1 86 ? -13.330 -8.253 10.113 1.00 79.50 86 GLY A N 1
ATOM 651 C CA . GLY A 1 86 ? -14.090 -7.738 11.255 1.00 79.50 86 GLY A CA 1
ATOM 652 C C . GLY A 1 86 ? -13.614 -8.356 12.569 1.00 79.50 86 GLY A C 1
ATOM 653 O O . GLY A 1 86 ? -13.053 -9.460 12.575 1.00 79.50 86 GLY A O 1
ATOM 654 N N . ALA A 1 87 ? -13.809 -7.638 13.677 1.00 63.53 87 ALA A N 1
ATOM 655 C CA . ALA A 1 87 ? -13.490 -8.168 14.997 1.00 63.53 87 ALA A CA 1
ATOM 656 C C . ALA A 1 87 ? -14.123 -9.561 15.164 1.00 63.53 87 ALA A C 1
ATOM 658 O O . ALA A 1 87 ? -15.323 -9.736 14.941 1.00 63.53 87 ALA A O 1
ATOM 659 N N . LYS A 1 88 ? -13.310 -10.568 15.517 1.00 53.38 88 LYS A N 1
ATOM 660 C CA . LYS A 1 88 ? -13.842 -11.871 15.928 1.00 53.38 88 LYS A CA 1
ATOM 661 C C . LYS A 1 88 ? -14.741 -11.615 17.138 1.00 53.38 88 LYS A C 1
ATOM 663 O O . LYS A 1 88 ? -14.230 -11.223 18.185 1.00 53.38 88 LYS A O 1
ATOM 668 N N . SER A 1 89 ? -16.047 -11.775 16.944 1.00 50.47 89 SER A N 1
ATOM 669 C CA . SER A 1 89 ? -17.049 -11.845 18.009 1.00 50.47 89 SER A CA 1
ATOM 670 C C . SER A 1 89 ? -16.748 -12.993 18.960 1.00 50.47 89 SER A C 1
ATOM 672 O O . SER A 1 89 ? -16.398 -14.074 18.426 1.00 50.47 89 SER A O 1
#

Secondary structure (DSSP, 8-state):
-EEETTEEESSSEEEETT-EEEEEEEESSS-EEEEETTSS-EEEE-BT--EEEEEE--S-EEEEEE--S--STTGGG-EEEEEEEPP--